Protein AF-A0A3B1APU7-F1 (afdb_monomer)

Organism: NCBI:txid652676

Structure (mmCIF, N/CA/C/O backbone):
data_AF-A0A3B1APU7-F1
#
_entry.id   AF-A0A3B1APU7-F1
#
loop_
_atom_site.group_PDB
_atom_site.id
_atom_site.type_symbol
_atom_site.label_atom_id
_atom_site.label_alt_id
_atom_site.label_comp_id
_atom_site.label_asym_id
_atom_site.label_entity_id
_atom_site.label_seq_id
_atom_site.pdbx_PDB_ins_code
_atom_site.Cartn_x
_atom_site.Cartn_y
_atom_site.Cartn_z
_atom_site.occupancy
_atom_site.B_iso_or_equiv
_atom_site.auth_seq_id
_atom_site.auth_comp_id
_atom_site.auth_asym_id
_atom_site.auth_atom_id
_atom_site.pdbx_PDB_model_num
ATOM 1 N N . MET A 1 1 ? 70.603 -48.407 3.051 1.00 44.78 1 MET A N 1
ATOM 2 C CA . MET A 1 1 ? 70.333 -47.806 4.375 1.00 44.78 1 MET A CA 1
ATOM 3 C C . MET A 1 1 ? 68.825 -47.578 4.437 1.00 44.78 1 MET A C 1
ATOM 5 O O . MET A 1 1 ? 68.343 -46.640 3.830 1.00 44.78 1 MET A O 1
ATOM 9 N N . SER A 1 2 ? 68.060 -48.643 4.666 1.00 47.19 2 SER A N 1
ATOM 10 C CA . SER A 1 2 ? 67.514 -49.090 5.964 1.00 47.19 2 SER A CA 1
ATOM 11 C C . SER A 1 2 ? 66.265 -48.308 6.384 1.00 47.19 2 SER A C 1
ATOM 13 O O . SER A 1 2 ? 66.344 -47.179 6.848 1.00 47.19 2 SER A O 1
ATOM 15 N N . PHE A 1 3 ? 65.130 -48.987 6.188 1.00 46.09 3 PHE A N 1
ATOM 16 C CA . PHE A 1 3 ? 63.803 -48.777 6.772 1.00 46.09 3 PHE A CA 1
ATOM 17 C C . PHE A 1 3 ? 63.853 -48.469 8.272 1.00 46.09 3 PHE A C 1
ATOM 19 O O . PHE A 1 3 ? 64.632 -49.125 8.955 1.00 46.09 3 PHE A O 1
ATOM 26 N N . GLN A 1 4 ? 62.911 -47.660 8.783 1.00 52.81 4 GLN A N 1
ATOM 27 C CA . GLN A 1 4 ? 62.093 -48.038 9.947 1.00 52.81 4 GLN A CA 1
ATOM 28 C C . GLN A 1 4 ? 60.705 -47.375 9.930 1.00 52.81 4 GLN A C 1
ATOM 30 O O . GLN A 1 4 ? 60.551 -46.163 9.811 1.00 52.81 4 GLN A O 1
ATOM 35 N N . ILE A 1 5 ? 59.708 -48.248 10.058 1.00 51.53 5 ILE A N 1
ATOM 36 C CA . ILE A 1 5 ? 58.304 -48.016 10.385 1.00 51.53 5 ILE A CA 1
ATOM 37 C C . ILE A 1 5 ? 58.216 -47.949 11.914 1.00 51.53 5 ILE A C 1
ATOM 39 O O . ILE A 1 5 ? 58.729 -48.853 12.568 1.00 51.53 5 ILE A O 1
ATOM 43 N N . PHE A 1 6 ? 57.523 -46.960 12.482 1.00 54.38 6 PHE A N 1
ATOM 44 C CA . PHE A 1 6 ? 56.992 -47.065 13.844 1.00 54.38 6 PHE A CA 1
ATOM 45 C C . PHE A 1 6 ? 55.544 -46.582 13.891 1.00 54.38 6 PHE A C 1
ATOM 47 O O . PHE A 1 6 ? 55.222 -45.398 13.873 1.00 54.38 6 PHE A O 1
ATOM 54 N N . THR A 1 7 ? 54.670 -47.576 13.937 1.00 56.78 7 THR A N 1
ATOM 55 C CA . THR A 1 7 ? 53.295 -47.520 14.412 1.00 56.78 7 THR A CA 1
ATOM 56 C C . THR A 1 7 ? 53.244 -47.063 15.868 1.00 56.78 7 THR A C 1
ATOM 58 O O . THR A 1 7 ? 53.916 -47.670 16.698 1.00 56.78 7 THR A O 1
ATOM 61 N N . TYR A 1 8 ? 52.361 -46.124 16.211 1.00 52.75 8 TYR A N 1
ATOM 62 C CA . TYR A 1 8 ? 51.750 -46.096 17.541 1.00 52.75 8 TYR A CA 1
ATOM 63 C C . TYR A 1 8 ? 50.250 -45.844 17.434 1.00 52.75 8 TYR A C 1
ATOM 65 O O . TYR A 1 8 ? 49.776 -44.774 17.065 1.00 52.75 8 TYR A O 1
ATOM 73 N N . ARG A 1 9 ? 49.517 -46.908 17.761 1.00 51.62 9 ARG A N 1
ATOM 74 C CA . ARG A 1 9 ? 48.114 -46.896 18.147 1.00 51.62 9 ARG A CA 1
ATOM 75 C C . ARG A 1 9 ? 48.023 -46.245 19.528 1.00 51.62 9 ARG A C 1
ATOM 77 O O . ARG A 1 9 ? 48.628 -46.766 20.458 1.00 51.62 9 ARG A O 1
ATOM 84 N N . TYR A 1 10 ? 47.228 -45.192 19.680 1.00 56.38 10 TYR A N 1
ATOM 85 C CA . TYR A 1 10 ? 46.614 -44.874 20.968 1.00 56.38 10 TYR A CA 1
ATOM 86 C C . TYR A 1 10 ? 45.112 -44.710 20.776 1.00 56.38 10 TYR A C 1
ATOM 88 O O . TYR A 1 10 ? 44.609 -43.734 20.230 1.00 56.38 10 TYR A O 1
ATOM 96 N N . LEU A 1 11 ? 44.430 -45.767 21.197 1.00 54.06 11 LEU A N 1
ATOM 97 C CA . LEU A 1 11 ? 43.018 -45.830 21.499 1.00 54.06 11 LEU A CA 1
ATOM 98 C C . LEU A 1 11 ? 42.847 -45.142 22.866 1.00 54.06 11 LEU A C 1
ATOM 100 O O . LEU A 1 11 ? 43.386 -45.645 23.851 1.00 54.06 11 LEU A O 1
ATOM 104 N N . LEU A 1 12 ? 42.132 -44.020 22.955 1.00 57.38 12 LEU A N 1
ATOM 105 C CA . LEU A 1 12 ? 41.577 -43.565 24.231 1.00 57.38 12 LEU A CA 1
ATOM 106 C C . LEU A 1 12 ? 40.137 -43.101 24.029 1.00 57.38 12 LEU A C 1
ATOM 108 O O . LEU A 1 12 ? 39.819 -42.271 23.182 1.00 57.38 12 LEU A O 1
ATOM 112 N N . MET A 1 13 ? 39.289 -43.744 24.815 1.00 51.50 13 MET A N 1
ATOM 113 C CA . MET A 1 13 ? 37.849 -43.638 24.886 1.00 51.50 13 MET A CA 1
ATOM 114 C C . MET A 1 13 ? 37.369 -42.320 25.515 1.00 51.50 13 MET A C 1
ATOM 116 O O . MET A 1 13 ? 37.922 -41.863 26.506 1.00 51.50 13 MET A O 1
ATOM 120 N N . LEU A 1 14 ? 36.258 -41.826 24.960 1.00 53.16 14 LEU A N 1
ATOM 121 C CA . LEU A 1 14 ? 35.019 -41.465 25.663 1.00 53.16 14 LEU A CA 1
ATOM 122 C C . LEU A 1 14 ? 35.076 -40.391 26.774 1.00 53.16 14 LEU A C 1
ATOM 124 O O . LEU A 1 14 ? 35.368 -40.686 27.927 1.00 53.16 14 LEU A O 1
ATOM 128 N N . SER A 1 15 ? 34.535 -39.208 26.472 1.00 59.59 15 SER A N 1
ATOM 129 C CA . SER A 1 15 ? 33.516 -38.591 27.335 1.00 59.59 15 SER A CA 1
ATOM 130 C C . SER A 1 15 ? 32.620 -37.640 26.533 1.00 59.59 15 SER A C 1
ATOM 132 O O . SER A 1 15 ? 32.995 -36.550 26.111 1.00 59.59 15 SER A O 1
ATOM 134 N N . ILE A 1 16 ? 31.398 -38.112 26.291 1.00 60.75 16 ILE A N 1
ATOM 135 C CA . ILE A 1 16 ? 30.270 -37.325 25.799 1.00 60.75 16 ILE A CA 1
ATOM 136 C C . ILE A 1 16 ? 29.868 -36.387 26.938 1.00 60.75 16 ILE A C 1
ATOM 138 O O . ILE A 1 16 ? 29.355 -36.849 27.954 1.00 60.75 16 ILE A O 1
ATOM 142 N N . SER A 1 17 ? 30.087 -35.085 26.773 1.00 59.22 17 SER A N 1
ATOM 143 C CA . SER A 1 17 ? 29.398 -34.072 27.573 1.00 59.22 17 SER A CA 1
ATOM 144 C C . SER A 1 17 ? 28.352 -33.417 26.681 1.00 59.22 17 SER A C 1
ATOM 146 O O . SER A 1 17 ? 28.611 -32.440 25.980 1.00 59.22 17 SER A O 1
ATOM 148 N N . MET A 1 18 ? 27.178 -34.049 26.642 1.00 58.31 18 MET A N 1
ATOM 149 C CA . MET A 1 18 ? 25.962 -33.438 26.126 1.00 58.31 18 MET A CA 1
ATOM 150 C C . MET A 1 18 ? 25.579 -32.303 27.073 1.00 58.31 18 MET A C 1
ATOM 152 O O . MET A 1 18 ? 25.125 -32.548 28.188 1.00 58.31 18 MET A O 1
ATOM 156 N N . LEU A 1 19 ? 25.774 -31.067 26.622 1.00 61.31 19 LEU A N 1
ATOM 157 C CA . LEU A 1 19 ? 25.241 -29.881 27.274 1.00 61.31 19 LEU A CA 1
ATOM 158 C C . LEU A 1 19 ? 23.844 -29.618 26.680 1.00 61.31 19 LEU A C 1
ATOM 160 O O . LEU A 1 19 ? 23.760 -29.227 25.513 1.00 61.31 19 LEU A O 1
ATOM 164 N N . PRO A 1 20 ? 22.739 -29.852 27.411 1.00 56.94 20 PRO A N 1
ATOM 165 C CA . PRO A 1 20 ? 21.426 -29.437 26.946 1.00 56.94 20 PRO A CA 1
ATOM 166 C C . PRO A 1 20 ? 21.336 -27.914 27.071 1.00 56.94 20 PRO A C 1
ATOM 168 O O . PRO A 1 20 ? 21.174 -27.377 28.167 1.00 56.94 20 PRO A O 1
ATOM 171 N N . LEU A 1 21 ? 21.454 -27.201 25.946 1.00 58.62 21 LEU A N 1
ATOM 172 C CA . LEU A 1 21 ? 21.009 -25.813 25.885 1.00 58.62 21 LEU A CA 1
ATOM 173 C C . LEU A 1 21 ? 19.482 -25.829 25.973 1.00 58.62 21 LEU A C 1
ATOM 175 O O . LEU A 1 21 ? 18.781 -26.240 25.050 1.00 58.62 21 LEU A O 1
ATOM 179 N N . VAL A 1 22 ? 18.997 -25.438 27.144 1.00 63.47 22 VAL A N 1
ATOM 180 C CA . VAL A 1 22 ? 17.591 -25.244 27.471 1.00 63.47 22 VAL A CA 1
ATOM 181 C C . VAL A 1 22 ? 16.993 -24.261 26.463 1.00 63.47 22 VAL A C 1
ATOM 183 O O . VAL A 1 22 ? 17.390 -23.098 26.409 1.00 63.47 22 VAL A O 1
ATOM 186 N N . LEU A 1 23 ? 16.040 -24.735 25.655 1.00 48.88 23 LEU A N 1
ATOM 187 C CA . LEU A 1 23 ? 15.122 -23.872 24.921 1.00 48.88 23 LEU A CA 1
ATOM 188 C C . LEU A 1 23 ? 14.284 -23.108 25.950 1.00 48.88 23 LEU A C 1
ATOM 190 O O . LEU A 1 23 ? 13.278 -23.617 26.444 1.00 48.88 23 LEU A O 1
ATOM 194 N N . THR A 1 24 ? 14.670 -21.875 26.256 1.00 57.50 24 THR A N 1
ATOM 195 C CA . THR A 1 24 ? 13.751 -20.919 26.874 1.00 57.50 24 THR A CA 1
ATOM 196 C C . THR A 1 24 ? 12.804 -20.433 25.784 1.00 57.50 24 THR A C 1
ATOM 198 O O . THR A 1 24 ? 13.036 -19.419 25.128 1.00 57.50 24 THR A O 1
ATOM 201 N N . ALA A 1 25 ? 11.736 -21.199 25.565 1.00 48.12 25 ALA A N 1
ATOM 202 C CA . ALA A 1 25 ? 10.539 -20.703 24.914 1.00 48.12 25 ALA A CA 1
ATOM 203 C C . ALA A 1 25 ? 9.957 -19.601 25.810 1.00 48.12 25 ALA A C 1
ATOM 205 O O . ALA A 1 25 ? 9.396 -19.877 26.870 1.00 48.12 25 ALA A O 1
ATOM 206 N N . CYS A 1 26 ? 10.127 -18.342 25.409 1.00 47.91 26 CYS A N 1
ATOM 207 C CA . CYS A 1 26 ? 9.344 -17.248 25.963 1.00 47.91 26 CYS A CA 1
ATOM 208 C C . CYS A 1 26 ? 7.908 -17.418 25.453 1.00 47.91 26 CYS A C 1
ATOM 210 O O . CYS A 1 26 ? 7.549 -16.950 24.375 1.00 47.91 26 CYS A O 1
ATOM 212 N N . GLY A 1 27 ? 7.115 -18.174 26.212 1.00 49.44 27 GLY A N 1
ATOM 213 C CA . GLY A 1 27 ? 5.666 -18.135 26.142 1.00 49.44 27 GLY A CA 1
ATOM 214 C C . GLY A 1 27 ? 5.199 -16.774 26.642 1.00 49.44 27 GLY A C 1
ATOM 215 O O . GLY A 1 27 ? 5.128 -16.542 27.846 1.00 49.44 27 GLY A O 1
ATOM 216 N N . GLY A 1 28 ? 4.911 -15.869 25.709 1.00 44.22 28 GLY A N 1
ATOM 217 C CA . GLY A 1 28 ? 4.143 -14.664 25.987 1.00 44.22 28 GLY A CA 1
ATOM 218 C C . GLY A 1 28 ? 2.677 -15.048 26.127 1.00 44.22 28 GLY A C 1
ATOM 219 O O . GLY A 1 28 ? 1.996 -15.256 25.127 1.00 44.22 28 GLY A O 1
ATOM 220 N N . GLY A 1 29 ? 2.216 -15.190 27.370 1.00 49.72 29 GLY A N 1
ATOM 221 C CA . GLY A 1 29 ? 0.800 -15.300 27.693 1.00 49.72 29 GLY A CA 1
ATOM 222 C C . GLY A 1 29 ? 0.076 -14.022 27.281 1.00 49.72 29 GLY A C 1
ATOM 223 O O . GLY A 1 29 ? 0.316 -12.960 27.849 1.00 49.72 29 GLY A O 1
ATOM 224 N N . GLY A 1 30 ? -0.774 -14.131 26.264 1.00 44.56 30 GLY A N 1
ATOM 225 C CA . GLY A 1 30 ? -1.816 -13.158 25.976 1.00 44.56 30 GLY A CA 1
ATOM 226 C C . GLY A 1 30 ? -3.102 -13.660 26.608 1.00 44.56 30 GLY A C 1
ATOM 227 O O . GLY A 1 30 ? -3.639 -14.679 26.177 1.00 44.56 30 GLY A O 1
ATOM 228 N N . ASP A 1 31 ? -3.554 -12.972 27.651 1.00 43.06 31 ASP A N 1
ATOM 229 C CA . ASP A 1 31 ? -4.803 -13.256 28.342 1.00 43.06 31 ASP A CA 1
ATOM 230 C C . ASP A 1 31 ? -5.975 -13.219 27.354 1.00 43.06 31 ASP A C 1
ATOM 232 O O . ASP A 1 31 ? -6.375 -12.170 26.846 1.00 43.06 31 ASP A O 1
ATOM 236 N N . SER A 1 32 ? -6.543 -14.391 27.080 1.00 43.41 32 SER A N 1
ATOM 237 C CA . SER A 1 32 ? -7.773 -14.544 26.318 1.00 43.41 32 SER A CA 1
ATOM 238 C C . SER A 1 32 ? -8.958 -14.135 27.190 1.00 43.41 32 SER A C 1
ATOM 240 O O . SER A 1 32 ? -9.613 -14.981 27.803 1.00 43.41 32 SER A O 1
ATOM 242 N N . ASN A 1 33 ? -9.253 -12.835 27.244 1.00 42.41 33 ASN A N 1
ATOM 243 C CA . ASN A 1 33 ? -10.601 -12.404 27.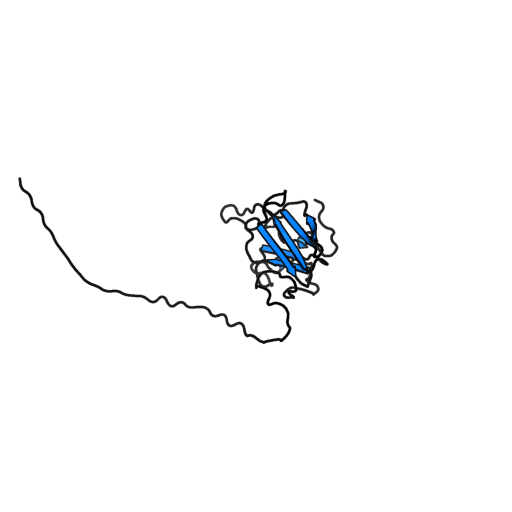586 1.00 42.41 33 ASN A CA 1
ATOM 244 C C . ASN A 1 33 ? -11.467 -12.550 26.330 1.00 42.41 33 ASN A C 1
ATOM 246 O O . ASN A 1 33 ? -11.470 -11.701 25.440 1.00 42.41 33 ASN A O 1
ATOM 250 N N . LEU A 1 34 ? -12.133 -13.701 26.257 1.00 46.97 34 LEU A N 1
ATOM 251 C CA . LEU A 1 34 ? -13.096 -14.102 25.238 1.00 46.97 34 LEU A CA 1
ATOM 252 C C . LEU A 1 34 ? -14.291 -13.137 25.233 1.00 46.97 34 LEU A C 1
ATOM 254 O O . LEU A 1 34 ? -15.292 -13.343 25.918 1.00 46.97 34 LEU A O 1
ATOM 258 N N . GLY A 1 35 ? -14.176 -12.075 24.439 1.00 37.25 35 GLY A N 1
ATOM 259 C CA . GLY A 1 35 ? -15.296 -11.259 23.989 1.00 37.25 35 GLY A CA 1
ATOM 260 C C . GLY A 1 35 ? -15.902 -11.889 22.741 1.00 37.25 35 GLY A C 1
ATOM 261 O O . GLY A 1 35 ? -15.377 -11.745 21.646 1.00 37.25 35 GLY A O 1
ATOM 262 N N . ASN A 1 36 ? -16.997 -12.616 22.930 1.00 46.38 36 ASN A N 1
ATOM 263 C CA . ASN A 1 36 ? -17.782 -13.261 21.886 1.00 46.38 36 ASN A CA 1
ATOM 264 C C . ASN A 1 36 ? -18.310 -12.232 20.861 1.00 46.38 36 ASN A C 1
ATOM 266 O O . ASN A 1 36 ? -19.277 -11.521 21.136 1.00 46.38 36 ASN A O 1
ATOM 270 N N . GLY A 1 37 ? -17.692 -12.181 19.682 1.00 38.72 37 GLY A N 1
ATOM 271 C CA . GLY A 1 37 ? -18.152 -11.436 18.512 1.00 38.72 37 GLY A CA 1
ATOM 272 C C . GLY A 1 37 ? -17.528 -12.048 17.265 1.00 38.72 37 GLY A C 1
ATOM 273 O O . GLY A 1 37 ? -16.342 -11.868 17.028 1.00 38.72 37 GLY A O 1
ATOM 274 N N . GLY A 1 38 ? -18.308 -12.830 16.517 1.00 44.00 38 GLY A N 1
ATOM 275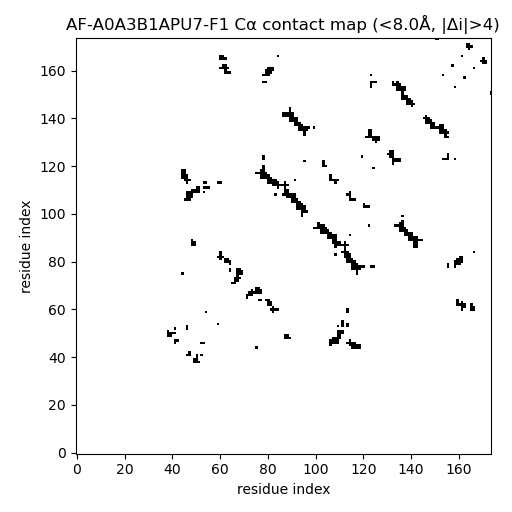 C CA . GLY A 1 38 ? -17.839 -13.492 15.302 1.00 44.00 38 GLY A CA 1
ATOM 276 C C . GLY A 1 38 ? -17.372 -12.477 14.260 1.00 44.00 38 GLY A C 1
ATOM 277 O O . GLY A 1 38 ? -18.159 -11.658 13.792 1.00 44.00 38 GLY A O 1
ATOM 278 N N . GLY A 1 39 ? -16.096 -12.555 13.914 1.00 43.25 39 GLY A N 1
ATOM 279 C CA . GLY A 1 39 ? -15.441 -11.826 12.840 1.00 43.25 39 GLY A CA 1
ATOM 280 C C . GLY A 1 39 ? -14.069 -12.455 12.684 1.00 43.25 39 GLY A C 1
ATOM 281 O O . GLY A 1 39 ? -13.386 -12.643 13.686 1.00 43.25 39 GLY A O 1
ATOM 282 N N . ASP A 1 40 ? -13.741 -12.880 11.471 1.00 45.88 40 ASP A N 1
ATOM 283 C CA . ASP A 1 40 ? -12.576 -13.700 11.153 1.00 45.88 40 ASP A CA 1
ATOM 284 C C . ASP A 1 40 ? -11.310 -13.215 11.880 1.00 45.88 40 ASP A C 1
ATOM 286 O O . ASP A 1 40 ? -10.977 -12.025 11.841 1.00 45.88 40 ASP A O 1
ATOM 290 N N . ASP A 1 41 ? -10.636 -14.139 12.578 1.00 44.47 41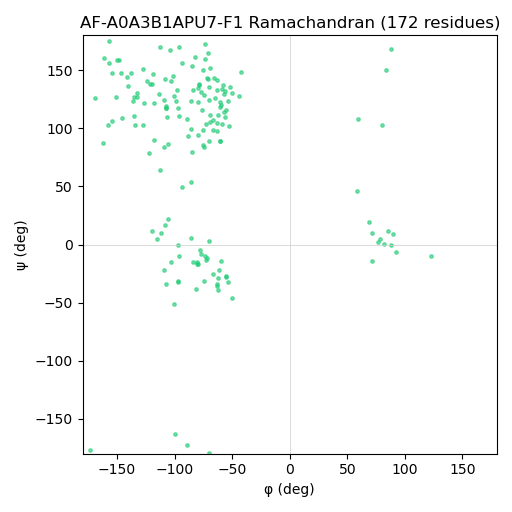 ASP A N 1
ATOM 291 C CA . ASP A 1 41 ? -9.400 -13.895 13.322 1.00 44.47 41 ASP A CA 1
ATOM 292 C C . ASP A 1 41 ? -8.317 -13.409 12.350 1.00 44.47 41 ASP A C 1
ATOM 294 O O . ASP A 1 41 ? -7.578 -14.197 11.756 1.00 44.47 41 ASP A O 1
ATOM 298 N N . GLY A 1 42 ? -8.261 -12.091 12.155 1.00 52.00 42 GLY A N 1
ATOM 299 C CA . GLY A 1 42 ? -7.311 -11.448 11.262 1.00 52.00 42 GLY A CA 1
ATOM 300 C C . GLY A 1 42 ? -5.891 -11.939 11.535 1.00 52.00 42 GLY A C 1
ATOM 301 O O . GLY A 1 42 ? -5.449 -11.941 12.686 1.00 52.00 42 GLY A O 1
ATOM 302 N N . VAL A 1 43 ? -5.148 -12.341 10.498 1.00 60.03 43 VAL A N 1
ATOM 303 C CA . VAL A 1 43 ? -3.730 -12.695 10.668 1.00 60.03 43 VAL A CA 1
ATOM 304 C C . VAL A 1 43 ? -2.988 -11.469 11.189 1.00 60.03 43 VAL A C 1
ATOM 306 O O . VAL A 1 43 ? -2.987 -10.405 10.570 1.00 60.03 43 VAL A O 1
ATOM 309 N N . VAL A 1 44 ? -2.341 -11.630 12.344 1.00 63.00 44 VAL A N 1
ATOM 310 C CA . VAL A 1 44 ? -1.582 -10.561 12.995 1.00 63.00 44 VAL A CA 1
ATOM 311 C C . VAL A 1 44 ? -0.565 -9.977 12.014 1.00 63.00 44 VAL A C 1
ATOM 313 O O . VAL A 1 44 ? 0.289 -10.689 11.489 1.00 63.00 44 VAL A O 1
ATOM 316 N N . GLY A 1 45 ? -0.643 -8.662 11.795 1.00 73.75 45 GLY A N 1
ATOM 317 C CA . GLY A 1 45 ? 0.302 -7.929 10.953 1.00 73.75 45 GLY A CA 1
ATOM 318 C C . GLY A 1 45 ? -0.074 -7.828 9.472 1.00 73.75 45 GLY A C 1
ATOM 319 O O . GLY A 1 45 ? 0.745 -7.348 8.688 1.00 73.75 45 GLY A O 1
ATOM 320 N N . LEU A 1 46 ? -1.282 -8.232 9.081 1.00 85.75 46 LEU A N 1
ATOM 321 C CA . LEU A 1 46 ? -1.795 -8.073 7.723 1.00 85.75 46 LEU A CA 1
ATOM 322 C C . LEU A 1 46 ? -3.276 -7.677 7.756 1.00 85.75 46 LEU A C 1
ATOM 324 O O . LEU A 1 46 ? -4.061 -8.259 8.499 1.00 85.75 46 LEU A O 1
ATOM 328 N N . SER A 1 47 ? -3.663 -6.711 6.926 1.00 90.25 47 SER A N 1
ATOM 329 C CA . SER A 1 47 ? -5.080 -6.399 6.715 1.00 90.25 47 SER A CA 1
ATOM 330 C C . SER A 1 47 ? -5.790 -7.504 5.921 1.00 90.25 47 SER A C 1
ATOM 332 O O . SER A 1 47 ? -5.204 -8.090 5.009 1.00 90.25 47 SER A O 1
ATOM 334 N N . GLN A 1 48 ? -7.042 -7.792 6.283 1.00 92.94 48 GLN A N 1
ATOM 335 C CA . GLN A 1 48 ? -7.853 -8.871 5.712 1.00 92.94 48 GLN A CA 1
ATOM 336 C C . GLN A 1 48 ? -9.285 -8.424 5.456 1.00 92.94 48 GLN A C 1
ATOM 338 O O . GLN A 1 48 ? -9.839 -7.633 6.225 1.00 92.94 48 GLN A O 1
ATOM 343 N N . HIS A 1 49 ? -9.907 -8.975 4.416 1.00 93.62 49 HIS A N 1
ATOM 344 C CA . HIS A 1 49 ? -11.319 -8.767 4.110 1.00 93.62 49 HIS A CA 1
ATOM 345 C C . HIS A 1 49 ? -12.195 -9.049 5.325 1.00 93.62 49 HIS A C 1
ATOM 347 O O . HIS A 1 49 ? -12.000 -10.024 6.040 1.00 93.62 49 HIS A O 1
ATOM 353 N N . GLY A 1 50 ? -13.168 -8.170 5.570 1.00 89.44 50 GLY A N 1
ATOM 354 C CA . GLY A 1 50 ? -14.108 -8.324 6.684 1.00 89.44 50 GLY A CA 1
ATOM 355 C C . GLY A 1 50 ? -13.512 -8.078 8.075 1.00 89.44 50 GLY A C 1
ATOM 356 O O . GLY A 1 50 ? -14.276 -7.856 9.014 1.00 89.44 50 GLY A O 1
ATOM 357 N N . SER A 1 51 ? -12.183 -8.034 8.219 1.00 91.00 51 SER A N 1
ATOM 358 C CA . SER A 1 51 ? -11.541 -7.770 9.503 1.00 91.00 51 SER A CA 1
ATOM 359 C C . SER A 1 51 ? -11.885 -6.375 10.016 1.00 91.00 51 SER A C 1
ATOM 361 O O . SER A 1 51 ? -11.938 -5.399 9.268 1.00 91.00 51 SER A O 1
ATOM 363 N N . THR A 1 52 ? -12.077 -6.273 11.326 1.00 91.12 52 THR A N 1
ATOM 364 C CA . THR A 1 52 ? -12.279 -5.005 12.034 1.00 91.12 52 THR A CA 1
ATOM 365 C C . THR A 1 52 ? -11.066 -4.630 12.887 1.00 91.12 52 THR A C 1
ATOM 367 O O . THR A 1 52 ? -11.177 -3.800 13.789 1.00 91.12 52 THR A O 1
ATOM 370 N N . ASN A 1 53 ? -9.906 -5.247 12.635 1.00 87.56 53 ASN A N 1
ATOM 371 C CA . ASN A 1 53 ? -8.661 -4.996 13.362 1.00 87.56 53 ASN A CA 1
ATOM 372 C C . ASN A 1 53 ? -7.877 -3.805 12.773 1.00 87.56 53 ASN A C 1
ATOM 374 O O . ASN A 1 53 ? -6.709 -3.916 12.388 1.00 87.56 53 ASN A O 1
ATOM 378 N N . SER A 1 54 ? -8.558 -2.666 12.649 1.00 90.50 54 SER A N 1
ATOM 379 C CA . SER A 1 54 ? -8.001 -1.386 12.208 1.00 90.50 54 SER A CA 1
ATOM 380 C C . SER A 1 54 ? -8.868 -0.223 12.707 1.00 90.50 54 SER A C 1
ATOM 382 O O . SER A 1 54 ? -9.906 -0.418 13.345 1.00 90.50 54 SER A O 1
ATOM 384 N N . HIS A 1 55 ? -8.437 1.018 12.473 1.00 90.81 55 HIS A N 1
ATOM 385 C CA . HIS A 1 55 ? -9.169 2.192 12.947 1.00 90.81 55 HIS A CA 1
ATOM 386 C C . HIS A 1 55 ? -10.437 2.461 12.124 1.00 90.81 55 HIS A C 1
ATOM 388 O O . HIS A 1 55 ? -10.376 2.623 10.907 1.00 90.81 55 HIS A O 1
ATOM 394 N N . ASN A 1 56 ? -11.571 2.610 12.815 1.00 91.62 56 ASN A N 1
ATOM 395 C CA . ASN A 1 56 ? -12.828 3.146 12.268 1.00 91.62 56 ASN A CA 1
ATOM 396 C C . ASN A 1 56 ? -13.203 4.517 12.871 1.00 91.62 56 ASN A C 1
ATOM 398 O O . ASN A 1 56 ? -14.318 5.006 12.714 1.00 91.62 56 ASN A O 1
ATOM 402 N N . ASP A 1 57 ? -12.284 5.127 13.615 1.00 91.12 57 ASP A N 1
ATOM 403 C CA . ASP A 1 57 ? -12.466 6.432 14.251 1.00 91.12 57 ASP A CA 1
ATOM 404 C C . ASP A 1 57 ? -11.795 7.553 13.438 1.00 91.12 57 ASP A C 1
ATOM 406 O O . ASP A 1 57 ? -11.476 7.384 12.260 1.00 91.12 57 ASP A O 1
ATOM 410 N N . SER A 1 58 ? -11.583 8.716 14.060 1.00 89.00 58 SER A N 1
ATOM 411 C CA . SER A 1 58 ? -10.967 9.890 13.432 1.00 89.00 58 SER A CA 1
ATOM 412 C C . SER A 1 58 ? -9.549 9.659 12.902 1.00 89.00 58 SER A C 1
ATOM 414 O O . SER A 1 58 ? -9.068 10.479 12.126 1.00 89.00 58 SER A O 1
ATOM 416 N N . ARG A 1 59 ? -8.879 8.566 13.287 1.00 88.81 59 ARG A N 1
ATOM 417 C CA . ARG A 1 59 ? -7.556 8.183 12.772 1.00 88.81 59 ARG A CA 1
ATOM 418 C C . ARG A 1 59 ? -7.610 7.511 11.405 1.00 88.81 59 ARG A C 1
ATOM 420 O O . ARG A 1 59 ? -6.583 7.403 10.739 1.00 88.81 59 ARG A O 1
ATOM 427 N N . ARG A 1 60 ? -8.783 7.040 10.980 1.00 89.12 60 ARG A N 1
ATOM 428 C CA . ARG A 1 60 ? -8.954 6.413 9.670 1.00 89.12 60 ARG A CA 1
ATOM 429 C C . ARG A 1 60 ? -8.658 7.415 8.552 1.00 89.12 60 ARG A C 1
ATOM 431 O O . ARG A 1 60 ? -9.166 8.534 8.574 1.00 89.12 60 ARG A O 1
ATOM 438 N N . GLY A 1 61 ? -7.868 7.008 7.558 1.00 86.31 61 GLY A N 1
ATOM 439 C CA . GLY A 1 61 ? -7.472 7.880 6.449 1.00 86.31 61 GLY A CA 1
ATOM 440 C C . GLY A 1 61 ? -6.382 8.905 6.769 1.00 86.31 61 GLY A C 1
ATOM 441 O O . GLY A 1 61 ? -6.024 9.688 5.887 1.00 86.31 61 GLY A O 1
ATOM 442 N N . ILE A 1 62 ? -5.846 8.898 7.993 1.00 89.19 62 ILE A N 1
ATOM 443 C CA . ILE A 1 62 ? -4.598 9.585 8.347 1.00 89.19 62 ILE A CA 1
ATOM 444 C C . ILE A 1 62 ? -3.410 8.689 7.953 1.00 89.19 62 ILE A C 1
ATOM 446 O O . ILE A 1 62 ? -3.565 7.484 7.759 1.00 89.19 62 ILE A O 1
ATOM 450 N N . ASP A 1 63 ? -2.217 9.273 7.833 1.00 91.38 63 ASP A N 1
ATOM 451 C CA . ASP A 1 63 ? -0.951 8.544 7.714 1.00 91.38 63 ASP A CA 1
ATOM 452 C C . ASP A 1 63 ? -0.779 7.521 8.854 1.00 91.38 63 ASP A C 1
ATOM 454 O O . ASP A 1 63 ? -0.409 7.868 9.979 1.00 91.38 63 ASP A O 1
ATOM 458 N N . CYS A 1 64 ? -1.019 6.241 8.552 1.00 91.75 64 CYS A N 1
ATOM 459 C CA . CYS A 1 64 ? -0.887 5.148 9.514 1.00 91.75 64 CYS A CA 1
ATOM 460 C C . CYS A 1 64 ? 0.561 4.993 10.001 1.00 91.75 64 CYS A C 1
ATOM 462 O O . CYS A 1 64 ? 0.805 4.683 11.169 1.00 91.75 64 CYS A O 1
ATOM 464 N N . MET A 1 65 ? 1.534 5.230 9.118 1.00 91.94 65 MET A N 1
ATOM 465 C CA . MET A 1 65 ? 2.956 5.052 9.415 1.00 91.94 65 MET A CA 1
ATOM 466 C C . MET A 1 65 ? 3.503 6.146 10.343 1.00 91.94 65 MET A C 1
ATOM 468 O O . MET A 1 65 ? 4.551 5.943 10.950 1.00 91.94 65 MET A O 1
ATOM 472 N N . SER A 1 66 ? 2.769 7.247 10.552 1.00 91.44 66 SER A N 1
ATOM 473 C CA . SER A 1 66 ? 3.104 8.254 11.573 1.00 91.44 66 SER A CA 1
ATOM 474 C C . SER A 1 66 ? 3.071 7.704 13.009 1.00 91.44 66 SER A C 1
ATOM 476 O O . SER A 1 66 ? 3.819 8.174 13.867 1.00 91.44 66 SER A O 1
ATOM 478 N N . CYS A 1 67 ? 2.244 6.684 13.276 1.00 92.12 67 CYS A N 1
ATOM 479 C CA . CYS A 1 67 ? 2.185 5.988 14.567 1.00 92.12 67 CYS A CA 1
ATOM 480 C C . CYS A 1 67 ? 2.786 4.578 14.507 1.00 92.12 67 CYS A C 1
ATOM 482 O O . CYS A 1 67 ? 3.381 4.138 15.489 1.00 92.12 67 CYS A O 1
ATOM 484 N N . HIS A 1 68 ? 2.649 3.880 13.377 1.00 93.44 68 HIS A N 1
ATOM 485 C CA . HIS A 1 68 ? 3.100 2.497 13.179 1.00 93.44 68 HIS A CA 1
ATOM 486 C C . HIS A 1 68 ? 4.506 2.418 12.564 1.00 93.44 68 HIS A C 1
ATOM 488 O O . HIS A 1 68 ? 4.751 1.718 11.580 1.00 93.44 68 HIS A O 1
ATOM 494 N N . THR A 1 69 ? 5.433 3.169 13.155 1.00 92.88 69 THR A N 1
ATOM 495 C CA . THR A 1 69 ? 6.866 3.161 12.837 1.00 92.88 69 THR A CA 1
ATOM 496 C C . THR A 1 69 ? 7.671 2.591 14.007 1.00 92.88 69 THR A C 1
ATOM 498 O O . THR A 1 69 ? 7.149 2.398 15.106 1.00 92.88 69 THR A O 1
ATOM 501 N N . SER A 1 70 ? 8.962 2.334 13.801 1.00 91.62 70 SER A N 1
ATOM 502 C CA . SER A 1 70 ? 9.856 1.904 14.878 1.00 91.62 70 SER A CA 1
ATOM 503 C C . SER A 1 70 ? 9.918 2.963 15.985 1.00 91.62 70 SER A C 1
ATOM 505 O O . SER A 1 70 ? 10.332 4.095 15.746 1.00 91.62 70 SER A O 1
ATOM 507 N N . GLY A 1 71 ? 9.524 2.586 17.204 1.00 89.56 71 GLY A N 1
ATOM 508 C CA . GLY A 1 71 ? 9.449 3.497 18.354 1.00 89.56 71 GLY A CA 1
ATOM 509 C C . GLY A 1 71 ? 8.215 4.408 18.371 1.00 89.56 71 GLY A C 1
ATOM 510 O O . GLY A 1 71 ? 8.116 5.268 19.245 1.00 89.56 71 GLY A O 1
ATOM 511 N N . GLY A 1 72 ? 7.284 4.231 17.428 1.00 91.31 72 GLY A N 1
ATOM 512 C CA . GLY A 1 72 ? 5.993 4.913 17.419 1.00 91.31 72 GLY A CA 1
ATOM 513 C C . GLY A 1 72 ? 5.018 4.370 18.472 1.00 91.31 72 GLY A C 1
ATOM 514 O O . GLY A 1 72 ? 5.281 3.376 19.147 1.00 91.31 72 GLY A O 1
ATOM 515 N N . SER A 1 73 ? 3.877 5.046 18.626 1.00 90.94 73 SER A N 1
ATOM 516 C CA . SER A 1 73 ? 2.839 4.689 19.606 1.00 90.94 73 SER A CA 1
ATOM 517 C C . SER A 1 73 ? 1.922 3.542 19.161 1.00 90.94 73 SER A C 1
ATOM 519 O O . SER A 1 73 ? 1.186 3.002 19.988 1.00 90.94 73 SER A O 1
ATOM 521 N N . GLY A 1 74 ? 1.928 3.190 17.872 1.00 87.62 74 GLY A N 1
ATOM 522 C CA . GLY A 1 74 ? 1.142 2.096 17.306 1.00 87.62 74 GLY A CA 1
ATOM 523 C C . GLY A 1 74 ? 1.841 0.741 17.435 1.00 87.62 74 GLY A C 1
ATOM 524 O O . GLY A 1 74 ? 3.065 0.651 17.483 1.00 87.62 74 GLY A O 1
ATOM 525 N N . THR A 1 75 ? 1.063 -0.342 17.475 1.00 88.31 75 THR A N 1
ATOM 526 C CA . THR A 1 75 ? 1.609 -1.707 17.456 1.00 88.31 75 THR A CA 1
ATOM 527 C C . THR A 1 75 ? 1.993 -2.126 16.039 1.00 88.31 75 THR A C 1
ATOM 529 O O . THR A 1 75 ? 1.209 -1.970 15.106 1.00 88.31 75 THR A O 1
ATOM 532 N N . GLY A 1 76 ? 3.171 -2.731 15.890 1.00 89.19 76 GLY A N 1
ATOM 533 C CA . GLY A 1 76 ? 3.704 -3.150 14.595 1.00 89.19 76 GLY A CA 1
ATOM 534 C C . GLY A 1 76 ? 4.419 -2.016 13.859 1.00 89.19 76 GLY A C 1
ATOM 535 O O . GLY A 1 76 ? 4.096 -0.842 14.023 1.00 89.19 76 GLY A O 1
ATOM 536 N N . VAL A 1 77 ? 5.410 -2.390 13.050 1.00 92.50 77 VAL A N 1
ATOM 537 C CA . VAL A 1 77 ? 6.129 -1.475 12.157 1.00 92.50 77 VAL A CA 1
ATOM 538 C C . VAL A 1 77 ? 5.665 -1.782 10.745 1.00 92.50 77 VAL A C 1
ATOM 540 O O . VAL A 1 77 ? 5.936 -2.866 10.226 1.00 92.50 77 VAL A O 1
ATOM 543 N N . PHE A 1 78 ? 4.901 -0.869 10.159 1.00 94.75 78 PHE A N 1
ATOM 544 C CA . PHE A 1 78 ? 4.309 -1.101 8.848 1.00 94.75 78 PHE A CA 1
ATOM 545 C C . PHE A 1 78 ? 5.343 -0.887 7.745 1.00 94.75 78 PHE A C 1
ATOM 547 O O . PHE A 1 78 ? 6.112 0.070 7.769 1.00 94.75 78 PHE A O 1
ATOM 554 N N . VAL A 1 79 ? 5.340 -1.787 6.765 1.00 95.00 79 VAL A N 1
ATOM 555 C CA . VAL A 1 79 ? 6.123 -1.661 5.525 1.00 95.00 79 VAL A CA 1
ATOM 556 C C . VAL A 1 79 ? 5.387 -0.753 4.545 1.00 95.00 79 VAL A C 1
ATOM 558 O O . VAL A 1 79 ? 5.987 0.052 3.842 1.00 95.00 79 VAL A O 1
ATOM 561 N N . THR A 1 80 ? 4.065 -0.879 4.510 1.00 95.69 80 THR A N 1
ATOM 562 C CA . THR A 1 80 ? 3.161 -0.037 3.735 1.00 95.69 80 THR A CA 1
ATOM 563 C C . THR A 1 80 ? 1.802 -0.047 4.413 1.00 95.69 80 THR A C 1
ATOM 565 O O . THR A 1 80 ? 1.416 -1.045 5.034 1.00 95.69 80 THR A O 1
ATOM 568 N N . ALA A 1 81 ? 1.091 1.068 4.317 1.00 95.56 81 ALA A N 1
ATOM 569 C CA . ALA A 1 81 ? -0.257 1.185 4.837 1.00 95.56 81 ALA A CA 1
ATOM 570 C C . ALA A 1 81 ? -1.028 2.295 4.130 1.00 95.56 81 ALA A C 1
ATOM 572 O O . ALA A 1 81 ? -0.451 3.255 3.607 1.00 95.56 81 ALA A O 1
ATOM 573 N N . GLY A 1 82 ? -2.347 2.174 4.158 1.00 94.50 82 GLY A N 1
ATOM 574 C CA . GLY A 1 82 ? -3.227 3.200 3.652 1.00 94.50 82 GLY A CA 1
ATOM 575 C C . GLY A 1 82 ? -4.699 2.929 3.924 1.00 94.50 82 GLY A C 1
ATOM 576 O O . GLY A 1 82 ? -5.086 1.945 4.551 1.00 94.50 82 GLY A O 1
ATOM 577 N N . THR A 1 83 ? -5.527 3.825 3.401 1.00 93.38 83 THR A N 1
ATOM 578 C CA . THR A 1 83 ? -6.986 3.768 3.469 1.00 93.38 83 THR A CA 1
ATOM 579 C C . THR A 1 83 ? -7.546 4.033 2.080 1.00 93.38 83 THR A C 1
ATOM 581 O O . THR A 1 83 ? -7.226 5.061 1.481 1.00 93.38 83 THR A O 1
ATOM 584 N N . SER A 1 84 ? -8.410 3.147 1.590 1.00 90.62 84 SER A N 1
ATOM 585 C CA . SER A 1 84 ? -9.197 3.333 0.370 1.00 90.62 84 SER A CA 1
ATOM 586 C C . SER A 1 84 ? -10.683 3.320 0.731 1.00 90.62 84 SER A C 1
ATOM 588 O O . SER A 1 84 ? -11.332 2.278 0.826 1.00 90.62 84 SER A O 1
ATOM 590 N N . VAL A 1 85 ? -11.217 4.508 1.025 1.00 80.25 85 VAL A N 1
ATOM 591 C CA . VAL A 1 85 ? -12.597 4.669 1.502 1.00 80.25 85 VAL A CA 1
ATOM 592 C C . VAL A 1 85 ? -13.582 4.249 0.410 1.00 80.25 85 VAL A C 1
ATOM 594 O O . VAL A 1 85 ? -13.548 4.786 -0.691 1.00 80.25 85 VAL A O 1
ATOM 597 N N . GLY A 1 86 ? -14.490 3.329 0.745 1.00 82.31 86 GLY A N 1
ATOM 598 C CA . GLY A 1 86 ? -15.498 2.802 -0.183 1.00 82.31 86 GLY A CA 1
ATOM 599 C C . GLY A 1 86 ? -15.076 1.531 -0.922 1.00 82.31 86 GLY A C 1
ATOM 600 O O . GLY A 1 86 ? -15.919 0.911 -1.561 1.00 82.31 86 GLY A O 1
ATOM 601 N N . ASP A 1 87 ? -13.823 1.097 -0.763 1.00 86.88 87 ASP A N 1
ATOM 602 C CA . ASP A 1 87 ? -13.273 -0.074 -1.455 1.00 86.88 87 ASP A CA 1
ATOM 603 C C . ASP A 1 87 ? -13.123 -1.300 -0.531 1.00 86.88 87 ASP A C 1
ATOM 605 O O . ASP A 1 87 ? -12.335 -2.201 -0.816 1.00 86.88 87 ASP A O 1
ATOM 609 N N . ALA A 1 88 ? -13.863 -1.350 0.584 1.00 89.50 88 ALA A N 1
ATOM 610 C CA . ALA A 1 88 ? -13.865 -2.491 1.506 1.00 89.50 88 ALA A CA 1
ATOM 611 C C . ALA A 1 88 ? -14.262 -3.787 0.778 1.00 89.50 88 ALA A C 1
ATOM 613 O O . ALA A 1 88 ? -15.276 -3.817 0.079 1.00 89.50 88 ALA A O 1
ATOM 614 N N . GLY A 1 89 ? -13.465 -4.851 0.932 1.00 87.31 89 GLY A N 1
ATOM 615 C CA . GLY A 1 89 ? -13.593 -6.080 0.130 1.00 87.31 89 GLY A CA 1
ATOM 616 C C . GLY A 1 89 ? -12.808 -6.060 -1.192 1.00 87.31 89 GLY A C 1
ATOM 617 O O . GLY A 1 89 ? -12.829 -7.033 -1.943 1.00 87.31 89 GLY A O 1
ATOM 618 N N . GLY A 1 90 ? -12.107 -4.963 -1.492 1.00 95.31 90 GLY A N 1
ATOM 619 C CA . GLY A 1 90 ? -11.128 -4.850 -2.571 1.00 95.31 90 GLY A CA 1
ATOM 620 C C . GLY A 1 90 ? -9.719 -5.226 -2.109 1.00 95.31 90 GLY A C 1
ATOM 621 O O . GLY A 1 90 ? -9.518 -5.706 -0.995 1.00 95.31 90 GLY A O 1
ATOM 622 N N . TYR A 1 91 ? -8.714 -5.016 -2.949 1.00 96.62 91 TYR A N 1
ATOM 623 C CA . TYR A 1 91 ? -7.319 -5.283 -2.593 1.00 96.62 91 TYR A CA 1
ATOM 624 C C . TYR A 1 91 ? -6.349 -4.330 -3.298 1.00 96.62 91 TYR A C 1
ATOM 626 O O . TYR A 1 91 ? -6.658 -3.746 -4.337 1.00 96.62 91 TYR A O 1
ATOM 634 N N . VAL A 1 92 ? -5.155 -4.186 -2.731 1.00 96.62 92 VAL A N 1
ATOM 635 C CA . VAL A 1 92 ? -4.036 -3.411 -3.273 1.00 96.62 92 VAL A CA 1
ATOM 636 C C . VAL A 1 92 ? -2.954 -4.376 -3.746 1.00 96.62 92 VAL A C 1
ATOM 638 O O . VAL A 1 92 ? -2.488 -5.219 -2.984 1.00 96.62 92 VAL A O 1
ATOM 641 N N . GLU A 1 93 ? -2.549 -4.270 -5.006 1.00 97.44 93 GLU A N 1
ATOM 642 C CA . GLU A 1 93 ? -1.485 -5.075 -5.606 1.00 97.44 93 GLU A CA 1
ATOM 643 C C . GLU A 1 93 ? -0.231 -4.237 -5.845 1.00 97.44 93 GLU A C 1
ATOM 645 O O . GLU A 1 93 ? -0.296 -3.070 -6.238 1.00 97.44 93 GLU A O 1
ATOM 650 N N . TYR A 1 94 ? 0.912 -4.876 -5.614 1.00 97.62 94 TYR A N 1
ATOM 651 C CA . TYR A 1 94 ? 2.243 -4.293 -5.709 1.00 97.62 94 TYR A CA 1
ATOM 652 C C . TYR A 1 94 ? 3.015 -5.040 -6.792 1.00 97.62 94 TYR A C 1
ATOM 654 O O . TYR A 1 94 ? 3.184 -6.260 -6.698 1.00 97.62 94 TYR A O 1
ATOM 662 N N . TYR A 1 95 ? 3.488 -4.318 -7.804 1.00 98.00 95 TYR A N 1
ATOM 663 C CA . TYR A 1 95 ? 4.190 -4.878 -8.957 1.00 98.00 95 TYR A CA 1
ATOM 664 C C . TYR A 1 95 ? 5.610 -4.336 -9.076 1.00 98.00 95 TYR A C 1
ATOM 666 O O . TYR A 1 95 ? 5.861 -3.169 -8.768 1.00 98.00 95 TYR A O 1
ATOM 674 N N . ALA A 1 96 ? 6.524 -5.170 -9.570 1.00 97.00 96 ALA A N 1
ATOM 675 C CA . ALA A 1 96 ? 7.908 -4.778 -9.835 1.00 97.00 96 ALA A CA 1
ATOM 676 C C . ALA A 1 96 ? 8.075 -4.029 -11.173 1.00 97.00 96 ALA A C 1
ATOM 678 O O . ALA A 1 96 ? 9.086 -3.362 -11.392 1.00 97.00 96 ALA A O 1
ATOM 679 N N . ASP A 1 97 ? 7.090 -4.123 -12.070 1.00 96.56 97 ASP A N 1
ATOM 680 C CA . ASP A 1 97 ? 7.147 -3.586 -13.427 1.00 96.56 97 ASP A CA 1
ATOM 681 C C . ASP A 1 97 ? 5.949 -2.687 -13.771 1.00 96.56 97 ASP A C 1
ATOM 683 O O . ASP A 1 97 ? 4.827 -2.871 -13.299 1.00 96.56 97 ASP A O 1
ATOM 687 N N . THR A 1 98 ? 6.177 -1.727 -14.671 1.00 96.00 98 THR A N 1
ATOM 688 C CA . THR A 1 98 ? 5.138 -0.782 -15.116 1.00 96.00 98 THR A CA 1
ATOM 689 C C . THR A 1 98 ? 4.011 -1.454 -15.915 1.00 96.00 98 THR A C 1
ATOM 691 O O . THR A 1 98 ? 2.876 -0.968 -15.924 1.00 96.00 98 THR A O 1
ATOM 694 N N . ALA A 1 99 ? 4.294 -2.599 -16.553 1.00 96.81 99 ALA A N 1
ATOM 695 C CA . ALA A 1 99 ? 3.295 -3.380 -17.281 1.00 96.81 99 ALA A CA 1
ATOM 696 C C . ALA A 1 99 ? 2.379 -4.190 -16.346 1.00 96.81 99 ALA A C 1
ATOM 698 O O . ALA A 1 99 ? 1.359 -4.700 -16.807 1.00 96.81 99 ALA A O 1
ATOM 699 N N . ARG A 1 100 ? 2.685 -4.232 -15.039 1.00 96.62 100 ARG A N 1
ATOM 700 C CA . ARG A 1 100 ? 1.904 -4.899 -13.986 1.00 96.62 100 ARG A CA 1
ATOM 701 C C . ARG A 1 100 ? 1.734 -6.393 -14.252 1.00 96.62 100 ARG A C 1
ATOM 703 O O . ARG A 1 100 ? 0.640 -6.945 -14.141 1.00 96.62 100 ARG A O 1
ATOM 710 N N . THR A 1 101 ? 2.833 -7.044 -14.616 1.00 97.25 101 THR A N 1
ATOM 711 C CA . THR A 1 101 ? 2.871 -8.481 -14.931 1.00 97.25 101 THR A CA 1
ATOM 712 C C . THR A 1 101 ? 3.600 -9.308 -13.872 1.00 97.25 101 THR A C 1
ATOM 714 O O . THR A 1 101 ? 3.312 -10.493 -13.717 1.00 97.25 101 THR A O 1
ATOM 717 N N . ASP A 1 102 ? 4.472 -8.681 -13.086 1.00 96.94 102 ASP A N 1
ATOM 718 C CA . ASP A 1 102 ? 5.256 -9.275 -12.008 1.00 96.94 102 ASP A CA 1
ATOM 719 C C . ASP A 1 102 ? 4.745 -8.778 -10.645 1.00 96.94 102 ASP A C 1
ATOM 721 O O . ASP A 1 102 ? 5.225 -7.788 -10.082 1.00 96.94 102 ASP A O 1
ATOM 725 N N . ARG A 1 103 ? 3.696 -9.440 -10.135 1.00 97.56 103 ARG A N 1
ATOM 726 C CA . ARG A 1 103 ? 3.077 -9.108 -8.843 1.00 97.56 103 ARG A CA 1
ATOM 727 C C . ARG A 1 103 ? 3.898 -9.676 -7.687 1.00 97.56 103 ARG A C 1
ATOM 729 O O . ARG A 1 103 ? 4.023 -10.892 -7.555 1.00 97.56 103 ARG A O 1
ATOM 736 N N . ARG A 1 104 ? 4.335 -8.802 -6.782 1.00 96.44 104 ARG A N 1
ATOM 737 C CA . ARG A 1 104 ? 5.115 -9.142 -5.581 1.00 96.44 104 ARG A CA 1
ATOM 738 C C . ARG A 1 104 ? 4.279 -9.284 -4.323 1.00 96.44 104 ARG A C 1
ATOM 740 O O . ARG A 1 104 ? 4.589 -10.115 -3.478 1.00 96.44 104 ARG A O 1
ATOM 747 N N . ALA A 1 105 ? 3.196 -8.522 -4.215 1.00 96.19 105 ALA A N 1
ATOM 748 C CA . ALA A 1 105 ? 2.285 -8.632 -3.084 1.00 96.19 105 ALA A CA 1
ATOM 749 C C . ALA A 1 105 ? 0.847 -8.280 -3.464 1.00 96.19 105 ALA A C 1
ATOM 751 O O . ALA A 1 105 ? 0.586 -7.583 -4.450 1.00 96.19 105 ALA A O 1
ATOM 752 N N . ARG A 1 106 ? -0.078 -8.767 -2.638 1.00 96.12 106 ARG A N 1
ATOM 753 C CA . ARG A 1 106 ? -1.483 -8.373 -2.607 1.00 96.12 106 ARG A CA 1
ATOM 754 C C . ARG A 1 106 ? -1.882 -8.186 -1.148 1.00 96.12 106 ARG A C 1
ATOM 756 O O . ARG A 1 106 ? -1.680 -9.100 -0.355 1.00 96.12 106 ARG A O 1
ATOM 763 N N . LEU A 1 107 ? -2.439 -7.027 -0.824 1.00 96.00 107 LEU A N 1
ATOM 764 C CA . LEU A 1 107 ? -2.976 -6.704 0.494 1.00 96.00 107 LEU A CA 1
ATOM 765 C C . LEU A 1 107 ? -4.482 -6.530 0.377 1.00 96.00 107 LEU A C 1
ATOM 767 O O . LEU A 1 107 ? -4.956 -5.807 -0.496 1.00 96.00 107 LEU A O 1
ATOM 771 N N . GLU A 1 108 ? -5.234 -7.196 1.235 1.00 96.06 108 GLU A N 1
ATOM 772 C CA . GLU A 1 108 ? -6.680 -7.027 1.284 1.00 96.06 108 GLU A CA 1
ATOM 773 C C . GLU A 1 108 ? -7.045 -5.697 1.949 1.00 96.06 108 GLU A C 1
ATOM 775 O O . GLU A 1 108 ? -6.304 -5.181 2.787 1.00 96.06 108 GLU A O 1
ATOM 780 N N . ILE A 1 109 ? -8.177 -5.126 1.533 1.00 95.12 109 ILE A N 1
ATOM 781 C CA . ILE A 1 109 ? -8.762 -3.934 2.146 1.00 95.12 109 ILE A CA 1
ATOM 782 C C . ILE A 1 109 ? -9.836 -4.395 3.131 1.00 95.12 109 ILE A C 1
ATOM 784 O O . ILE A 1 109 ? -10.835 -5.004 2.732 1.00 95.12 109 ILE A O 1
ATOM 788 N N . ASP A 1 110 ? -9.637 -4.092 4.409 1.00 94.69 110 ASP A N 1
ATOM 789 C CA . ASP A 1 110 ? -10.499 -4.557 5.494 1.00 94.69 110 ASP A CA 1
ATOM 790 C C . ASP A 1 110 ? -11.898 -3.920 5.526 1.00 94.69 110 ASP A C 1
ATOM 792 O O . ASP A 1 110 ? -12.259 -3.091 4.683 1.00 94.69 110 ASP A O 1
ATOM 796 N N . ALA A 1 111 ? -12.719 -4.315 6.509 1.00 93.69 111 ALA A N 1
ATOM 797 C CA . ALA A 1 111 ? -14.100 -3.842 6.641 1.00 93.69 111 ALA A CA 1
ATOM 798 C C . ALA A 1 111 ? -14.212 -2.323 6.841 1.00 93.69 111 ALA A C 1
ATOM 800 O O . ALA A 1 111 ? -15.260 -1.736 6.559 1.00 93.69 111 ALA A O 1
ATOM 801 N N . TYR A 1 112 ? -13.149 -1.673 7.314 1.00 91.88 112 TYR A N 1
ATOM 802 C CA . TYR A 1 112 ? -13.105 -0.230 7.511 1.00 91.88 112 TYR A CA 1
ATOM 803 C C . TYR A 1 112 ? -12.454 0.510 6.344 1.00 91.88 112 TYR A C 1
ATOM 805 O O . TYR A 1 112 ? -12.455 1.744 6.337 1.00 91.88 112 TYR A O 1
ATOM 813 N N . GLY A 1 113 ? -11.999 -0.202 5.314 1.00 92.75 113 GLY A N 1
ATOM 814 C CA . GLY A 1 113 ? -11.354 0.386 4.148 1.00 92.75 113 GLY A CA 1
ATOM 815 C C . GLY A 1 113 ? -9.857 0.620 4.341 1.00 92.75 113 GLY A C 1
ATOM 816 O O . GLY A 1 113 ? -9.264 1.337 3.536 1.00 92.75 113 GLY A O 1
ATOM 817 N N . ASN A 1 114 ? -9.243 0.076 5.394 1.00 93.75 114 ASN A N 1
ATOM 818 C CA . ASN A 1 114 ? -7.808 0.198 5.630 1.00 93.75 114 ASN A CA 1
ATOM 819 C C . ASN A 1 114 ? -7.061 -1.001 5.038 1.00 93.75 114 ASN A C 1
ATOM 821 O O . ASN A 1 114 ? -7.618 -2.083 4.877 1.00 93.75 114 ASN A O 1
ATOM 825 N N . PHE A 1 115 ? -5.781 -0.811 4.740 1.00 95.44 115 PHE A N 1
ATOM 826 C CA . PHE A 1 115 ? -4.856 -1.879 4.381 1.00 95.44 115 PHE A CA 1
ATOM 827 C C . PHE A 1 115 ? -3.490 -1.600 5.001 1.00 95.44 115 PHE A C 1
ATOM 829 O O . PHE A 1 115 ? -3.063 -0.450 5.106 1.00 95.44 115 PHE A O 1
ATOM 836 N N . TYR A 1 116 ? -2.794 -2.648 5.428 1.00 95.62 116 TYR A N 1
ATOM 837 C CA . TYR A 1 116 ? -1.446 -2.547 5.974 1.00 95.62 116 TYR A CA 1
ATOM 838 C C . TYR A 1 116 ? -0.752 -3.905 5.947 1.00 95.62 116 TYR A C 1
ATOM 840 O O . TYR A 1 116 ? -1.405 -4.953 5.888 1.00 95.62 116 TYR A O 1
ATOM 848 N N . THR A 1 117 ? 0.576 -3.887 6.037 1.00 95.19 117 THR A N 1
ATOM 849 C CA . THR A 1 117 ? 1.352 -5.080 6.374 1.00 95.19 117 THR A CA 1
ATOM 850 C C . THR A 1 117 ? 2.607 -4.748 7.179 1.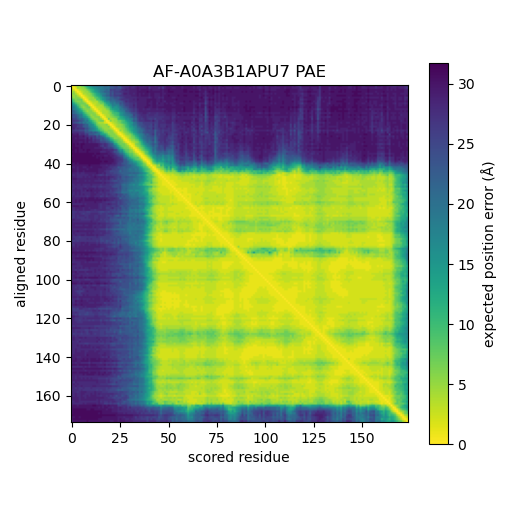00 95.19 117 THR A C 1
ATOM 852 O O . THR A 1 117 ? 3.225 -3.701 6.984 1.00 95.19 117 THR A O 1
ATOM 855 N N . VAL A 1 118 ? 2.995 -5.658 8.074 1.00 93.88 118 VAL A N 1
ATOM 856 C CA . VAL A 1 118 ? 4.324 -5.701 8.719 1.00 93.88 118 VAL A CA 1
ATOM 857 C C . VAL A 1 118 ? 5.275 -6.661 7.998 1.00 93.88 118 VAL A C 1
ATOM 859 O O . VAL A 1 118 ? 6.461 -6.727 8.316 1.00 93.88 118 VAL A O 1
ATOM 862 N N . THR A 1 119 ? 4.760 -7.456 7.059 1.00 93.00 119 THR A N 1
ATOM 863 C CA . THR A 1 119 ? 5.551 -8.405 6.281 1.00 93.00 119 THR A CA 1
ATOM 864 C C . THR A 1 119 ? 6.315 -7.654 5.202 1.00 93.00 119 THR A C 1
ATOM 866 O O . THR A 1 119 ? 5.751 -6.844 4.469 1.00 93.00 119 THR A O 1
ATOM 869 N N . ALA A 1 120 ? 7.614 -7.938 5.105 1.00 92.31 120 ALA A N 1
ATOM 870 C CA . ALA A 1 120 ? 8.474 -7.358 4.087 1.00 92.31 120 ALA A CA 1
ATOM 871 C C . ALA A 1 120 ? 7.927 -7.635 2.679 1.00 92.31 120 ALA A C 1
ATOM 873 O O . ALA A 1 120 ? 7.608 -8.773 2.332 1.00 92.31 120 ALA A O 1
ATOM 874 N N . ILE A 1 121 ? 7.873 -6.585 1.865 1.00 94.06 121 ILE A N 1
ATOM 875 C CA . ILE A 1 121 ? 7.678 -6.668 0.418 1.00 94.06 121 ILE A CA 1
ATOM 876 C C . ILE A 1 121 ? 9.035 -6.316 -0.179 1.00 94.06 121 ILE A C 1
ATOM 878 O O . ILE A 1 121 ? 9.532 -5.216 0.056 1.00 94.06 121 ILE A O 1
ATOM 882 N N . ASP A 1 122 ? 9.656 -7.246 -0.899 1.00 92.56 122 ASP A N 1
ATOM 883 C CA . ASP A 1 122 ? 11.028 -7.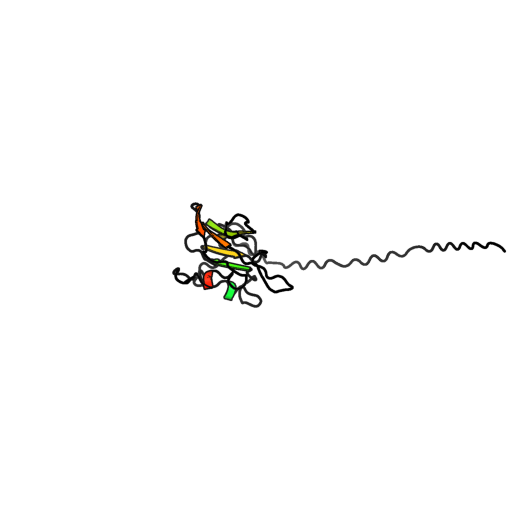134 -1.416 1.00 92.56 122 ASP A CA 1
ATOM 884 C C . ASP A 1 122 ? 11.277 -5.815 -2.163 1.00 92.56 122 ASP A C 1
ATOM 886 O O . ASP A 1 122 ? 12.234 -5.100 -1.876 1.00 92.56 122 ASP A O 1
ATOM 890 N N . ILE A 1 123 ? 10.356 -5.427 -3.044 1.00 94.62 123 ILE A N 1
ATOM 891 C CA . ILE A 1 123 ? 10.445 -4.187 -3.825 1.00 94.62 123 ILE A CA 1
ATOM 892 C C . ILE A 1 123 ? 10.213 -2.901 -3.009 1.00 94.62 123 ILE A C 1
ATOM 894 O O . ILE A 1 123 ? 10.512 -1.813 -3.495 1.00 94.62 123 ILE A O 1
ATOM 898 N N . LEU A 1 124 ? 9.733 -3.005 -1.767 1.00 95.31 124 LEU A N 1
ATOM 899 C CA . LEU A 1 124 ? 9.543 -1.892 -0.823 1.00 95.31 124 LEU A CA 1
ATOM 900 C C . LEU A 1 124 ? 10.427 -1.995 0.426 1.00 95.31 124 LEU A C 1
ATOM 902 O O . LEU A 1 124 ? 10.298 -1.175 1.330 1.00 95.31 124 LEU A O 1
ATOM 906 N N . THR A 1 125 ? 11.321 -2.977 0.499 1.00 93.44 125 THR A N 1
ATOM 907 C CA . THR A 1 125 ? 12.217 -3.152 1.645 1.00 93.44 125 THR A CA 1
ATOM 908 C C . THR A 1 125 ? 13.627 -2.756 1.218 1.00 93.44 125 THR A C 1
ATOM 910 O O . THR A 1 125 ? 14.151 -3.355 0.280 1.00 93.44 125 THR A O 1
ATOM 913 N N . PRO A 1 126 ? 14.245 -1.746 1.854 1.00 92.88 126 PRO A N 1
ATOM 914 C CA . PRO A 1 126 ? 15.615 -1.352 1.553 1.00 92.88 126 PRO A CA 1
ATOM 915 C C . PRO A 1 126 ? 16.596 -2.505 1.736 1.00 92.88 126 PRO A C 1
ATOM 917 O O . PRO A 1 126 ? 16.539 -3.217 2.742 1.00 92.88 126 PRO A O 1
ATOM 920 N N . ASP A 1 127 ? 17.529 -2.662 0.803 1.00 90.88 127 ASP A N 1
ATOM 921 C CA . ASP A 1 127 ? 18.643 -3.579 0.998 1.00 90.88 127 ASP A CA 1
ATOM 922 C C . ASP A 1 127 ? 19.607 -3.050 2.077 1.00 90.88 127 ASP A C 1
ATOM 924 O O . ASP A 1 127 ? 19.750 -1.846 2.298 1.00 90.88 127 ASP A O 1
ATOM 928 N N . ASN A 1 128 ? 20.299 -3.961 2.756 1.00 89.88 128 ASN A N 1
ATOM 929 C CA . ASN A 1 128 ? 21.165 -3.634 3.888 1.00 89.88 128 ASN A CA 1
ATOM 930 C C . ASN A 1 128 ? 22.529 -3.038 3.498 1.00 89.88 128 ASN A C 1
ATOM 932 O O . ASN A 1 128 ? 23.299 -2.686 4.392 1.00 89.88 128 ASN A O 1
ATOM 936 N N . ILE A 1 129 ? 22.856 -2.960 2.206 1.00 91.88 129 ILE A N 1
ATOM 937 C CA . ILE A 1 129 ? 24.144 -2.458 1.714 1.00 91.88 129 ILE A CA 1
ATOM 938 C C . ILE A 1 129 ? 23.995 -1.017 1.228 1.00 91.88 129 ILE A C 1
ATOM 940 O O . ILE A 1 129 ? 24.771 -0.151 1.626 1.00 91.88 129 ILE A O 1
ATOM 944 N N . SER A 1 130 ? 23.015 -0.759 0.366 1.00 91.38 130 SER A N 1
ATOM 945 C CA . SER A 1 130 ? 22.805 0.534 -0.282 1.00 91.38 130 SER A CA 1
ATOM 946 C C . SER A 1 130 ? 21.653 1.339 0.317 1.00 91.38 130 SER A C 1
ATOM 948 O O . SER A 1 130 ? 21.577 2.546 0.090 1.00 91.38 130 SER A O 1
ATOM 950 N N . GLY A 1 131 ? 20.779 0.706 1.111 1.00 89.69 131 GLY A N 1
ATOM 951 C CA . GLY A 1 131 ? 19.586 1.354 1.659 1.00 89.69 131 GLY A CA 1
ATOM 952 C C . GLY A 1 131 ? 18.546 1.684 0.586 1.00 89.69 131 GLY A C 1
ATOM 953 O O . GLY A 1 131 ? 17.686 2.537 0.801 1.00 89.69 131 GLY A O 1
ATOM 954 N N . PHE A 1 132 ? 18.623 1.039 -0.579 1.00 91.50 132 PHE A N 1
ATOM 955 C CA . PHE A 1 132 ? 17.741 1.292 -1.707 1.00 91.50 132 PHE A CA 1
ATOM 956 C C . PHE A 1 132 ? 16.659 0.216 -1.804 1.00 91.50 132 PHE A C 1
ATOM 958 O O . PHE A 1 132 ? 16.896 -0.962 -1.552 1.00 91.50 132 PHE A O 1
ATOM 965 N N . SER A 1 133 ? 15.463 0.624 -2.227 1.00 92.88 133 SER A N 1
ATOM 966 C CA . SER A 1 133 ? 14.409 -0.289 -2.672 1.00 92.88 133 SER A CA 1
ATOM 967 C C . SER A 1 133 ? 14.035 0.072 -4.111 1.00 92.88 133 SER A C 1
ATOM 969 O O . SER A 1 133 ? 13.848 1.267 -4.365 1.00 92.88 133 SER A O 1
ATOM 971 N N . PRO A 1 134 ? 13.821 -0.897 -5.017 1.00 93.75 134 PRO A N 1
ATOM 972 C CA . PRO A 1 134 ? 13.366 -0.619 -6.382 1.00 93.75 134 PRO A CA 1
ATOM 973 C C . PRO A 1 134 ? 12.091 0.229 -6.452 1.00 93.75 134 PRO A C 1
ATOM 975 O O . PRO A 1 134 ? 11.949 1.035 -7.367 1.00 93.75 134 PRO A O 1
ATOM 978 N N . GLY A 1 135 ? 11.202 0.082 -5.468 1.00 95.50 135 GLY A N 1
ATOM 979 C CA . GLY A 1 135 ? 9.871 0.670 -5.454 1.00 95.50 135 GLY A CA 1
ATOM 980 C C . GLY A 1 135 ? 8.838 -0.232 -6.131 1.00 95.50 135 GLY A C 1
ATOM 981 O O . GLY A 1 135 ? 9.174 -1.211 -6.794 1.00 95.50 135 GLY A O 1
ATOM 982 N N . ALA A 1 136 ? 7.563 0.097 -5.951 1.00 97.00 136 ALA A N 1
ATOM 983 C CA . ALA A 1 136 ? 6.434 -0.672 -6.444 1.00 97.00 136 ALA A CA 1
ATOM 984 C C . ALA A 1 136 ? 5.510 0.163 -7.331 1.00 97.00 136 ALA A C 1
ATOM 986 O O . ALA A 1 136 ? 5.199 1.318 -7.032 1.00 97.00 136 ALA A O 1
ATOM 987 N N . TYR A 1 137 ? 5.012 -0.457 -8.396 1.00 97.38 137 TYR A N 1
ATOM 988 C CA . TYR A 1 137 ? 3.863 0.035 -9.144 1.00 97.38 137 TYR A CA 1
ATOM 989 C C . TYR A 1 137 ? 2.598 -0.483 -8.471 1.00 97.38 137 TYR A C 1
ATOM 991 O O . TYR A 1 137 ? 2.437 -1.689 -8.289 1.00 97.38 137 TYR A O 1
ATOM 999 N N . ILE A 1 138 ? 1.715 0.433 -8.084 1.00 96.56 138 ILE A N 1
ATOM 1000 C CA . ILE A 1 138 ? 0.549 0.105 -7.263 1.00 96.56 138 ILE A CA 1
ATOM 1001 C C . ILE A 1 138 ? -0.718 0.068 -8.107 1.00 96.56 138 ILE A C 1
ATOM 1003 O O . ILE A 1 138 ? -0.946 0.923 -8.976 1.00 96.56 138 ILE A O 1
ATOM 1007 N N . THR A 1 139 ? -1.570 -0.898 -7.793 1.00 96.31 139 THR A N 1
ATOM 1008 C CA . THR A 1 139 ? -2.913 -1.024 -8.343 1.00 96.31 139 THR A CA 1
ATOM 1009 C C . THR A 1 139 ? -3.912 -1.275 -7.223 1.00 96.31 139 THR A C 1
ATOM 1011 O O . THR A 1 139 ? -3.727 -2.173 -6.412 1.00 96.31 139 THR A O 1
ATOM 1014 N N . VAL A 1 140 ? -4.995 -0.505 -7.199 1.00 95.31 140 VAL A N 1
ATOM 1015 C CA . VAL A 1 140 ? -6.156 -0.746 -6.338 1.00 95.31 140 VAL A CA 1
ATOM 1016 C C . VAL A 1 140 ? -7.224 -1.445 -7.169 1.00 95.31 140 VAL A C 1
ATOM 1018 O O . VAL A 1 140 ? -7.643 -0.926 -8.207 1.00 95.31 140 VAL A O 1
ATOM 1021 N N . VAL A 1 141 ? -7.672 -2.609 -6.712 1.00 95.69 141 VAL A N 1
ATOM 1022 C CA . VAL A 1 141 ? -8.788 -3.349 -7.299 1.00 95.69 141 VAL A CA 1
ATOM 1023 C C . VAL A 1 141 ? -9.982 -3.252 -6.362 1.00 95.69 141 VAL A C 1
ATOM 1025 O O . VAL A 1 141 ? -9.937 -3.700 -5.220 1.00 95.69 141 VAL A O 1
ATOM 1028 N N . MET A 1 142 ? -11.050 -2.636 -6.854 1.00 94.00 142 MET A N 1
ATOM 1029 C CA . MET A 1 142 ? -12.298 -2.435 -6.124 1.00 94.00 142 MET A CA 1
ATOM 1030 C C . MET A 1 142 ? -13.074 -3.760 -6.002 1.00 94.00 142 MET A C 1
ATOM 1032 O O . MET A 1 142 ? -12.890 -4.644 -6.841 1.00 94.00 142 MET A O 1
ATOM 1036 N N . PRO A 1 143 ? -14.014 -3.894 -5.046 1.00 90.69 143 PRO A N 1
ATOM 1037 C CA . PRO A 1 143 ? -14.794 -5.126 -4.842 1.00 90.69 143 PRO A CA 1
ATOM 1038 C C . PRO A 1 143 ? -15.543 -5.626 -6.092 1.00 90.69 143 PRO A C 1
ATOM 1040 O O . PRO A 1 143 ? -15.772 -6.819 -6.254 1.00 90.69 143 PRO A O 1
ATOM 1043 N N . GLY A 1 144 ? -15.908 -4.718 -7.005 1.00 91.31 144 GLY A N 1
ATOM 1044 C CA . GLY A 1 144 ? -16.550 -5.040 -8.287 1.00 91.31 144 GLY A CA 1
ATOM 1045 C C . GLY A 1 144 ? -15.586 -5.383 -9.431 1.00 91.31 144 GLY A C 1
ATOM 1046 O O . GLY A 1 144 ? -16.022 -5.496 -10.573 1.00 91.31 144 GLY A O 1
ATOM 1047 N N . GLY A 1 145 ? -14.281 -5.482 -9.165 1.00 92.12 145 GLY A N 1
ATOM 1048 C CA . GLY A 1 145 ? -13.246 -5.776 -10.162 1.00 92.12 145 GLY A CA 1
ATOM 1049 C C . GLY A 1 145 ? -12.780 -4.573 -10.985 1.00 92.12 145 GLY A C 1
ATOM 1050 O O . GLY A 1 145 ? -11.903 -4.718 -11.832 1.00 92.12 145 GLY A O 1
ATOM 1051 N N . ALA A 1 146 ? -13.330 -3.379 -10.745 1.00 94.44 146 ALA A N 1
ATOM 1052 C CA . ALA A 1 146 ? -12.815 -2.155 -11.345 1.00 94.44 146 ALA A CA 1
ATOM 1053 C C . ALA A 1 146 ? -11.400 -1.856 -10.815 1.00 94.44 146 ALA A C 1
ATOM 1055 O O . ALA A 1 146 ? -11.106 -2.079 -9.640 1.00 94.44 146 ALA A O 1
ATOM 1056 N N . ILE A 1 147 ? -10.530 -1.327 -11.676 1.00 94.31 147 ILE A N 1
ATOM 1057 C CA . ILE A 1 147 ? -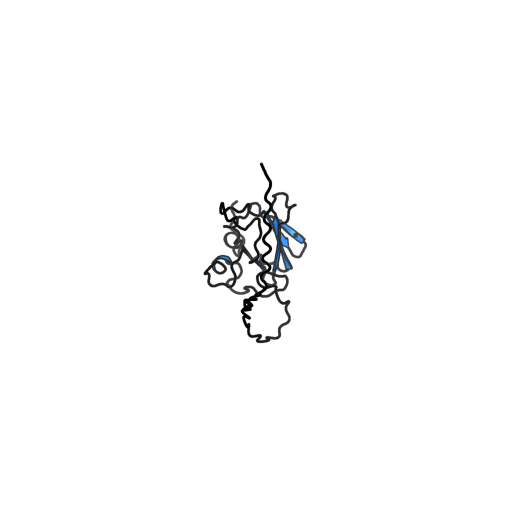9.098 -1.173 -11.393 1.00 94.31 147 ILE A CA 1
ATOM 1058 C C . ILE A 1 147 ? -8.692 0.302 -11.450 1.00 94.31 147 ILE A C 1
ATOM 1060 O O . ILE A 1 147 ? -9.083 1.029 -12.364 1.00 94.31 147 ILE A O 1
ATOM 1064 N N . ARG A 1 148 ? -7.861 0.732 -10.496 1.00 93.12 148 ARG A N 1
ATOM 1065 C CA . ARG A 1 148 ? -7.198 2.043 -10.465 1.00 93.12 148 ARG A CA 1
ATOM 1066 C C . ARG A 1 148 ? -5.695 1.865 -10.307 1.00 93.12 148 ARG A C 1
ATOM 1068 O O . ARG A 1 148 ? -5.224 1.304 -9.326 1.00 93.12 148 ARG A O 1
ATOM 1075 N N . ASN A 1 149 ? -4.941 2.394 -11.258 1.00 94.62 149 ASN A N 1
ATOM 1076 C CA . ASN A 1 149 ? -3.485 2.327 -11.265 1.00 94.62 149 ASN A CA 1
ATOM 1077 C C . ASN A 1 149 ? -2.889 3.625 -10.716 1.00 94.62 149 ASN A C 1
ATOM 1079 O O . ASN A 1 149 ? -3.280 4.705 -11.158 1.00 94.62 149 ASN A O 1
ATOM 1083 N N . MET A 1 150 ? -1.917 3.533 -9.804 1.00 92.38 150 MET A N 1
ATOM 1084 C CA . MET A 1 150 ? -1.087 4.693 -9.472 1.00 92.38 150 MET A CA 1
ATOM 1085 C C . MET A 1 150 ? -0.158 5.010 -10.657 1.00 92.38 150 MET A C 1
ATOM 1087 O O . MET A 1 150 ? 0.409 4.081 -11.244 1.00 92.38 150 MET A O 1
ATOM 1091 N N . PRO A 1 151 ? -0.012 6.293 -11.042 1.00 88.12 151 PRO A N 1
ATOM 1092 C CA . PRO A 1 151 ? 0.780 6.679 -12.210 1.00 88.12 151 PRO A CA 1
ATOM 1093 C C . PRO A 1 151 ? 2.292 6.588 -11.960 1.00 88.12 151 PRO A C 1
ATOM 1095 O O . PRO A 1 151 ? 3.048 6.306 -12.885 1.00 88.12 151 PRO A O 1
ATOM 1098 N N . GLY A 1 152 ? 2.724 6.816 -10.718 1.00 88.94 152 GLY A N 1
ATOM 1099 C CA . GLY A 1 152 ? 4.125 6.794 -10.308 1.00 88.94 152 GLY A CA 1
ATOM 1100 C C . GLY A 1 152 ? 4.514 5.536 -9.537 1.00 88.94 152 GLY A C 1
ATOM 1101 O O . GLY A 1 152 ? 3.664 4.774 -9.072 1.00 88.94 152 GLY A O 1
ATOM 1102 N N . ILE A 1 153 ? 5.825 5.358 -9.385 1.00 93.56 153 ILE A N 1
ATOM 1103 C CA . ILE A 1 153 ? 6.406 4.346 -8.508 1.00 93.56 153 ILE A CA 1
ATOM 1104 C C . ILE A 1 153 ? 6.360 4.820 -7.050 1.00 93.56 153 ILE A C 1
ATOM 1106 O O . ILE A 1 153 ? 6.636 5.984 -6.755 1.00 93.56 153 ILE A O 1
ATOM 1110 N N . VAL A 1 154 ? 6.018 3.917 -6.139 1.00 94.12 154 VAL A N 1
ATOM 1111 C CA . VAL A 1 154 ? 6.034 4.147 -4.690 1.00 94.12 154 VAL A CA 1
ATOM 1112 C C . VAL A 1 154 ? 7.303 3.528 -4.116 1.00 94.12 154 VAL A C 1
ATOM 1114 O O . VAL A 1 154 ? 7.580 2.362 -4.371 1.00 94.12 154 VAL A O 1
ATOM 1117 N N . SER A 1 155 ? 8.093 4.283 -3.357 1.00 92.44 155 SER A N 1
ATOM 1118 C CA . SER A 1 155 ? 9.311 3.789 -2.702 1.00 92.44 155 SER A CA 1
ATOM 1119 C C . SER A 1 155 ? 9.031 3.396 -1.252 1.00 92.44 155 SER A C 1
ATOM 1121 O O . SER A 1 155 ? 7.994 3.745 -0.691 1.00 92.44 155 SER A O 1
ATOM 1123 N N . HIS A 1 156 ? 9.995 2.745 -0.598 1.00 89.44 156 HIS A N 1
ATOM 1124 C CA . HIS A 1 156 ? 9.933 2.470 0.842 1.00 89.44 156 HIS A CA 1
ATOM 1125 C C . HIS A 1 156 ? 9.732 3.729 1.709 1.00 89.44 156 HIS A C 1
ATOM 1127 O O . HIS A 1 156 ? 9.165 3.651 2.793 1.00 89.44 156 HIS A O 1
ATOM 1133 N N . THR A 1 157 ? 10.169 4.904 1.239 1.00 88.75 157 THR A N 1
ATOM 1134 C CA . THR A 1 157 ? 9.990 6.186 1.942 1.00 88.75 157 THR A CA 1
ATOM 1135 C C . THR A 1 157 ? 8.632 6.843 1.700 1.00 88.75 157 THR A C 1
ATOM 1137 O O . THR A 1 157 ? 8.268 7.753 2.438 1.00 88.75 157 THR A O 1
ATOM 1140 N N . SER A 1 158 ? 7.878 6.406 0.686 1.00 88.06 158 SER A N 1
ATOM 1141 C CA . SER A 1 158 ? 6.546 6.929 0.345 1.00 88.06 158 SER A CA 1
ATOM 1142 C C . SER A 1 158 ? 5.444 5.869 0.415 1.00 88.06 158 SER A C 1
ATOM 1144 O O . SER A 1 158 ? 4.311 6.120 0.009 1.00 88.06 158 SER A O 1
ATOM 1146 N N . ALA A 1 159 ? 5.745 4.699 0.985 1.00 89.62 159 ALA A N 1
ATOM 1147 C CA . ALA A 1 159 ? 4.820 3.579 1.145 1.00 89.62 159 ALA A CA 1
ATOM 1148 C C . ALA A 1 159 ? 3.695 3.823 2.175 1.00 89.62 159 ALA A C 1
ATOM 1150 O O . ALA A 1 159 ? 2.866 2.933 2.394 1.00 89.62 159 ALA A O 1
ATOM 1151 N N . SER A 1 160 ? 3.631 5.028 2.758 1.00 92.38 160 SER A N 1
ATOM 1152 C CA . SER A 1 160 ? 2.466 5.529 3.482 1.00 92.38 160 SER A CA 1
ATOM 1153 C C . SER A 1 160 ? 1.512 6.244 2.529 1.00 92.38 160 SER A C 1
ATOM 1155 O O . SER A 1 160 ? 1.644 7.437 2.237 1.00 92.38 160 SER A O 1
ATOM 1157 N N . CYS A 1 161 ? 0.529 5.509 2.018 1.00 90.44 161 CYS A N 1
ATOM 1158 C CA . CYS A 1 161 ? -0.325 5.990 0.936 1.00 90.44 161 CYS A CA 1
ATOM 1159 C C . CYS A 1 161 ? -1.140 7.225 1.345 1.00 90.44 161 CYS A C 1
ATOM 1161 O O . CYS A 1 161 ? -1.363 8.112 0.521 1.00 90.44 161 CYS A O 1
ATOM 1163 N N . ASN A 1 162 ? -1.555 7.316 2.614 1.00 89.31 162 ASN A N 1
ATOM 1164 C CA . ASN A 1 162 ? -2.355 8.440 3.105 1.00 89.31 162 ASN A CA 1
ATOM 1165 C C . ASN A 1 162 ? -1.566 9.747 3.283 1.00 89.31 162 ASN A C 1
ATOM 1167 O O . ASN A 1 162 ? -2.201 10.787 3.443 1.00 89.31 162 ASN A O 1
ATOM 1171 N N . VAL A 1 163 ? -0.2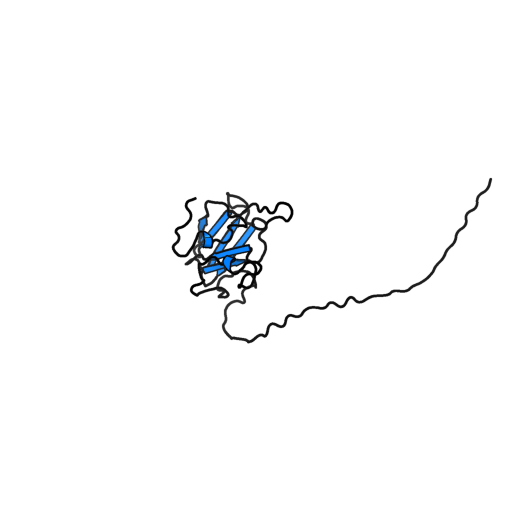28 9.734 3.187 1.00 84.94 163 VAL A N 1
ATOM 1172 C CA . VAL A 1 163 ? 0.569 10.977 3.134 1.00 84.94 163 VAL A CA 1
ATOM 1173 C C . VAL A 1 163 ? 0.219 11.793 1.888 1.00 84.94 163 VAL A C 1
ATOM 1175 O O . VAL A 1 163 ? 0.095 13.011 1.967 1.00 84.94 163 VAL A O 1
ATOM 1178 N N . CYS A 1 164 ? 0.007 11.126 0.750 1.00 80.44 164 CYS A N 1
ATOM 1179 C CA . CYS A 1 164 ? -0.412 11.769 -0.500 1.00 80.44 164 CYS A CA 1
ATOM 1180 C C . CYS A 1 164 ? -1.935 11.672 -0.715 1.00 80.44 164 CYS A C 1
ATOM 1182 O O . CYS A 1 164 ? -2.564 12.557 -1.287 1.00 80.44 164 CYS A O 1
ATOM 1184 N N . HIS A 1 165 ? -2.566 10.601 -0.234 1.00 80.31 165 HIS A N 1
ATOM 1185 C CA . HIS A 1 165 ? -3.984 10.314 -0.453 1.00 80.31 165 HIS A CA 1
ATOM 1186 C C . HIS A 1 165 ? -4.792 10.410 0.846 1.00 80.31 165 HIS A C 1
ATOM 1188 O O . HIS A 1 165 ? -5.335 9.416 1.331 1.00 80.31 165 HIS A O 1
ATOM 1194 N N . SER A 1 166 ? -4.867 11.604 1.433 1.00 73.44 166 SER A N 1
ATOM 1195 C CA . SER A 1 166 ? -5.723 11.860 2.595 1.00 73.44 166 SER A CA 1
ATOM 1196 C C . SER A 1 166 ? -7.216 11.867 2.221 1.00 73.44 166 SER A C 1
ATOM 1198 O O . SER A 1 166 ? -7.602 11.928 1.045 1.00 73.44 166 SER A O 1
ATOM 1200 N N . VAL A 1 167 ? -8.080 11.771 3.236 1.00 63.47 167 VAL A N 1
ATOM 1201 C CA . VAL A 1 167 ? -9.543 11.778 3.077 1.00 63.47 167 VAL A CA 1
ATOM 1202 C C . VAL A 1 167 ? -9.975 13.063 2.357 1.00 63.47 167 VAL A C 1
ATOM 1204 O O . VAL A 1 167 ? -9.805 14.157 2.884 1.00 63.47 167 VAL A O 1
ATOM 1207 N N . GLY A 1 168 ? -10.504 12.931 1.136 1.00 51.84 168 GLY A N 1
ATOM 1208 C CA . GLY A 1 168 ? -10.808 14.064 0.246 1.00 51.84 168 GLY A CA 1
ATOM 1209 C C . GLY A 1 168 ? -10.109 14.006 -1.117 1.00 51.84 168 GLY A C 1
ATOM 1210 O O . GLY A 1 168 ? -10.484 14.750 -2.016 1.00 51.84 168 GLY A O 1
ATOM 1211 N N . GLY A 1 169 ? -9.156 13.086 -1.313 1.00 46.06 169 GLY A N 1
ATOM 1212 C CA . GLY A 1 169 ? -8.713 12.653 -2.646 1.00 46.06 169 GLY A CA 1
ATOM 1213 C C . GLY A 1 169 ? -7.891 13.659 -3.456 1.00 46.06 169 GLY A C 1
ATOM 1214 O O . GLY A 1 169 ? -7.618 13.405 -4.626 1.00 46.06 169 GLY A O 1
ATOM 1215 N N . THR A 1 170 ? -7.455 14.772 -2.872 1.00 46.50 170 THR A N 1
ATOM 1216 C CA . THR A 1 170 ? -6.666 15.782 -3.586 1.00 46.50 170 THR A CA 1
ATOM 1217 C C . THR A 1 170 ? -5.323 16.018 -2.918 1.00 46.50 170 THR A C 1
ATOM 1219 O O . THR A 1 170 ? -5.148 17.029 -2.247 1.00 46.50 170 THR A O 1
ATOM 1222 N N . GLN A 1 171 ? -4.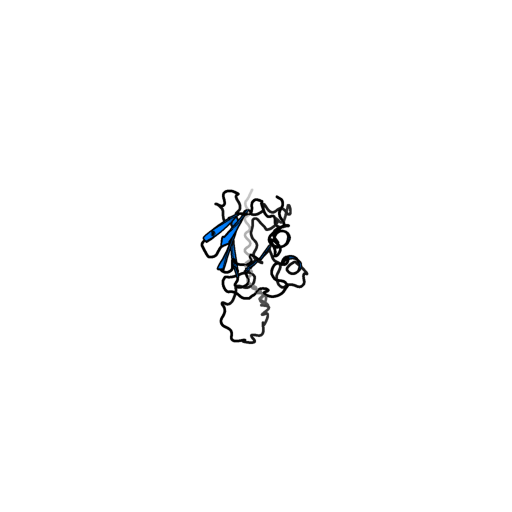360 15.123 -3.153 1.00 39.78 171 GLN A N 1
ATOM 1223 C CA . GLN A 1 171 ? -2.976 15.545 -3.391 1.00 39.78 171 GLN A CA 1
ATOM 1224 C C . GLN A 1 171 ? -2.115 14.455 -4.050 1.00 39.78 171 GLN A C 1
ATOM 1226 O O . GLN A 1 171 ? -1.336 13.744 -3.430 1.00 39.78 171 GLN A O 1
ATOM 1231 N N . SER A 1 172 ? -2.144 14.415 -5.379 1.00 36.97 172 SER A N 1
ATOM 1232 C CA . SER A 1 172 ? -0.876 14.264 -6.092 1.00 36.97 172 SER A CA 1
ATOM 1233 C C . SER A 1 172 ? -0.935 15.044 -7.404 1.00 36.97 172 SER A C 1
ATOM 1235 O O . SER A 1 172 ? -1.689 14.657 -8.296 1.00 36.97 172 SER A O 1
ATOM 1237 N N . PRO A 1 173 ? -0.208 16.170 -7.521 1.00 34.12 173 PRO A N 1
ATOM 1238 C CA . PRO A 1 173 ? 0.234 16.690 -8.800 1.00 34.12 173 PRO A CA 1
ATOM 1239 C C . PRO A 1 173 ? 1.537 15.961 -9.153 1.00 34.12 173 PRO A C 1
ATOM 1241 O O . PRO A 1 173 ? 2.628 16.474 -8.908 1.00 34.12 173 PRO A O 1
ATOM 1244 N N . LEU A 1 174 ? 1.419 14.735 -9.654 1.00 35.97 174 LEU A N 1
ATOM 1245 C CA . LEU A 1 174 ? 2.456 14.138 -10.492 1.00 35.97 174 LEU A CA 1
ATOM 1246 C C . LEU A 1 174 ? 1.910 14.064 -11.913 1.00 35.97 174 LEU A C 1
ATOM 1248 O O . LEU A 1 174 ? 0.777 13.551 -12.065 1.00 35.97 174 LEU A O 1
#

Radius of gyration: 26.26 Å; Cα contacts (8 Å, |Δi|>4): 318; chains: 1; bounding box: 88×66×46 Å

Sequence (174 aa):
MSFQIFTYRYLLMLSISMLPLVLTACGGGGDSNLGNGGGDDGVVGLSQHGSTNSHNDSRRGIDCMSCHTSGGSGTGVFVTAGTSVGDAGGYVEYYADTARTDRRARLEIDAYGNFYTVTAIDILTPDNISGFSPGAYITVVMPGGAIRNMPGIVSHTSASCNVCHSVGGTQSPL

pLDDT: mean 79.5, std 19.98, range [34.12, 98.0]

Nearest 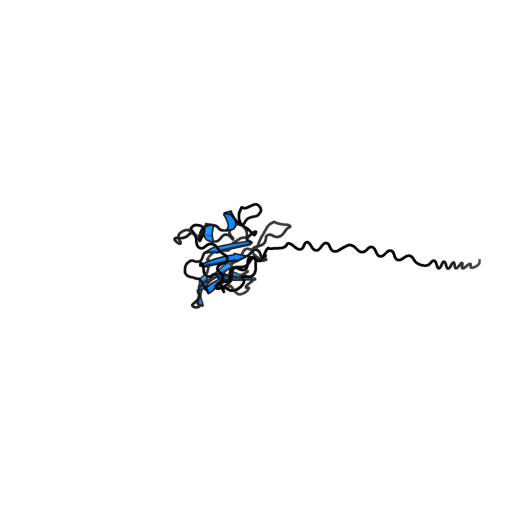PDB structures (foldseek):
  5int-assembly2_B  TM=4.805E-01  e=1.555E+00  Bacillus anthracis
  6cnl-assembly1_E  TM=6.864E-01  e=5.126E+00  Homo sapiens
  7qng-assembly1_B  TM=6.451E-01  e=7.471E+00  Homo sapiens
  3f8u-assembly3_C-2  TM=5.220E-01  e=9.603E+00  Homo sapiens

Mean predicted aligned error: 13.4 Å

Secondary structure (DSSP, 8-state):
-----------------------------------------PPTTB--TT---S--STTTTS-GGGTSSTTSSSSS--SEEEE-TT-TT-EEEEESSTTS-SEEEEEE--TTSEEEE-S--GGGS--TTT-----EEEEEE-TTS-EEEEEEEEPTTT-BHHHHS-TTS-----

Foldseek 3Di:
DDDDDDDDDDDDDDDDDDDPPDPPPPPPDDDPPDPDDDFPPDDPFWADARDPPDDLDPCALAQPQCQQPVVHVDPHNWQAKGFDPPQRQWWKWWALDPVRPHTQDIGHQYPSRMTTGNDDRQQAAQDPPPRFHSFTWMWIQGNVRDIDTDPDGAHSVRRRVSVQQGDPGDDDPD

Solvent-accessible surface area (backbone atoms only — not comparable to full-atom values): 10622 Å² total; per-residue (Å²): 139,80,89,84,88,80,90,79,88,80,89,81,81,87,82,89,79,84,75,83,79,76,83,79,75,82,78,77,85,72,83,81,79,84,72,92,67,96,61,69,84,58,59,87,58,43,37,32,59,66,20,75,93,65,62,82,57,92,66,46,38,45,47,54,50,80,30,15,32,89,92,38,89,39,88,60,47,53,50,35,30,33,44,47,83,91,29,45,59,13,35,42,36,33,11,75,37,93,86,65,79,50,73,76,47,75,41,28,13,8,57,66,10,36,32,38,27,49,63,84,47,74,42,40,39,55,42,95,86,81,64,52,37,88,16,26,34,40,34,42,33,33,62,85,68,52,75,46,71,54,91,57,75,37,34,49,92,52,29,37,44,14,73,42,41,35,83,84,73,81,47,78,97,123

InterPro domains:
  IPR036280 Multiheme cytochrome superfamily [SSF48695] (48-169)